Protein AF-A0AA44VT96-F1 (afdb_monomer_lite)

pLDDT: mean 88.67, std 15.26, range [42.84, 98.25]

Sequence (66 aa):
MAEVTSTRTTIIARSVQSLLDMCDNELVIEKNVHCTFRISEHEQHWLQEYFVRKGGQRFTVTSILN

Foldseek 3Di:
DDDPPPPQAEAEAADPVSLVVCLVVLVQASHHYEYEYDAPPVRQVVSVVSSVVSRHDYYYYPPPDD

Radius of gyration: 12.81 Å; chains: 1; bounding box: 32×18×40 Å

Secondary structure (DSSP, 8-state):
---------EEEE-SHHHHHHHHHTTTTTT-EEEE-S---HHHHHHHHHHHHHTT--EEEE-----

Structure (mmCIF, N/CA/C/O bac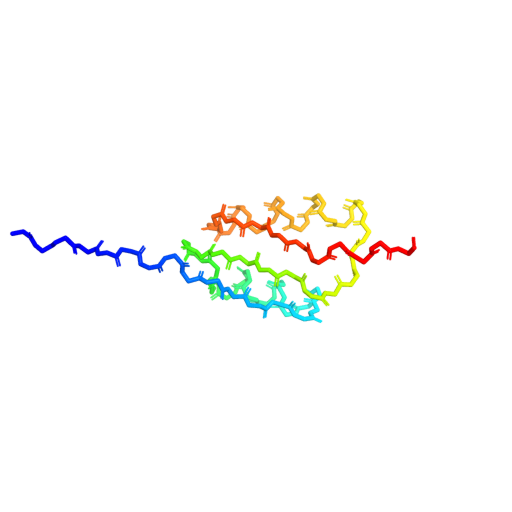kbone):
data_AF-A0AA44VT96-F1
#
_entry.id   AF-A0AA44VT96-F1
#
loop_
_atom_site.group_PDB
_atom_site.id
_atom_site.type_symbol
_atom_site.label_atom_id
_atom_site.label_alt_id
_atom_site.label_comp_id
_atom_site.label_asym_id
_atom_site.label_entity_id
_atom_site.label_seq_id
_atom_site.pdbx_PDB_ins_code
_atom_site.Cartn_x
_atom_site.Cartn_y
_atom_site.Cartn_z
_atom_site.occupancy
_atom_site.B_iso_or_equiv
_atom_site.auth_seq_id
_atom_site.auth_comp_id
_atom_site.auth_asym_id
_atom_site.auth_atom_id
_atom_site.pdbx_PDB_model_num
ATOM 1 N N . MET A 1 1 ? -13.729 -1.290 31.469 1.00 42.84 1 MET A N 1
ATOM 2 C CA . MET A 1 1 ? -13.386 -0.633 30.191 1.00 42.84 1 MET A CA 1
ATOM 3 C C . MET A 1 1 ? -12.526 -1.625 29.433 1.00 42.84 1 MET A C 1
ATOM 5 O O . MET A 1 1 ? -11.454 -1.944 29.923 1.00 42.84 1 MET A O 1
ATOM 9 N N . ALA A 1 2 ? -13.051 -2.241 28.373 1.00 46.22 2 ALA A N 1
ATOM 10 C CA . ALA A 1 2 ? -12.297 -3.234 27.615 1.00 46.22 2 ALA A CA 1
ATOM 11 C C . ALA A 1 2 ? -11.276 -2.507 26.735 1.00 46.22 2 ALA A C 1
ATOM 13 O O . ALA A 1 2 ? -11.639 -1.628 25.955 1.00 46.22 2 ALA A O 1
ATOM 14 N N . GLU A 1 3 ? -10.006 -2.845 26.909 1.00 55.69 3 GLU A N 1
ATOM 15 C CA . GLU A 1 3 ? -8.906 -2.372 26.082 1.00 55.69 3 GLU A CA 1
ATOM 16 C C . GLU A 1 3 ? -9.058 -3.023 24.700 1.00 55.69 3 GLU A C 1
ATOM 18 O O . GLU A 1 3 ? -8.761 -4.204 24.509 1.00 55.69 3 GLU A O 1
ATOM 23 N N . VAL A 1 4 ? -9.624 -2.280 23.743 1.00 61.03 4 VAL A N 1
ATOM 24 C CA . VAL A 1 4 ? -9.687 -2.711 22.344 1.00 61.03 4 VAL A CA 1
ATOM 25 C C . VAL A 1 4 ? -8.254 -2.702 21.832 1.00 61.03 4 VAL A C 1
ATOM 27 O O . VAL A 1 4 ? -7.713 -1.668 21.444 1.00 61.03 4 VAL A O 1
ATOM 30 N N . THR A 1 5 ? -7.614 -3.865 21.869 1.00 56.41 5 THR A N 1
ATOM 31 C CA . THR A 1 5 ? -6.330 -4.102 21.219 1.00 56.41 5 THR A CA 1
ATOM 32 C C . THR A 1 5 ? -6.561 -3.978 19.717 1.00 56.41 5 THR A C 1
ATOM 34 O O . THR A 1 5 ? -6.945 -4.930 19.042 1.00 56.41 5 THR A O 1
ATOM 37 N N . SER A 1 6 ? -6.391 -2.760 19.194 1.00 60.56 6 SER A N 1
ATOM 38 C CA . SER A 1 6 ? -6.415 -2.482 17.760 1.00 60.56 6 SER A CA 1
ATOM 39 C C . SER A 1 6 ? -5.263 -3.248 17.116 1.00 60.56 6 SER A C 1
ATOM 41 O O . SER A 1 6 ? -4.107 -2.820 17.113 1.00 60.56 6 SER A O 1
ATOM 43 N N . THR A 1 7 ? -5.561 -4.451 16.632 1.00 59.38 7 THR A N 1
ATOM 44 C CA . THR A 1 7 ? -4.623 -5.231 15.837 1.00 59.38 7 THR A CA 1
ATOM 45 C C . THR A 1 7 ? -4.478 -4.507 14.505 1.00 59.38 7 THR A C 1
ATOM 47 O O . THR A 1 7 ? -5.373 -4.518 13.657 1.00 59.38 7 THR A O 1
ATOM 50 N N . ARG A 1 8 ? -3.349 -3.809 14.331 1.00 72.44 8 ARG A N 1
ATOM 51 C CA . ARG A 1 8 ? -3.021 -3.094 13.091 1.00 72.44 8 ARG A CA 1
ATOM 52 C C . ARG A 1 8 ? -2.866 -4.100 11.947 1.00 72.44 8 ARG A C 1
ATOM 54 O O . ARG A 1 8 ? -1.777 -4.603 11.677 1.00 72.44 8 ARG A O 1
ATOM 61 N N . THR A 1 9 ? -3.985 -4.425 11.309 1.00 89.25 9 THR A N 1
ATOM 62 C CA . THR A 1 9 ? -4.072 -5.380 10.203 1.00 89.25 9 THR A CA 1
ATOM 63 C C . THR A 1 9 ? -3.352 -4.803 8.988 1.00 89.25 9 THR A C 1
ATOM 65 O O . THR A 1 9 ? -3.509 -3.622 8.669 1.00 89.25 9 THR A O 1
ATOM 68 N N . THR A 1 10 ? -2.550 -5.633 8.322 1.00 96.00 10 THR A N 1
ATOM 69 C CA . THR A 1 10 ? -1.837 -5.251 7.098 1.00 96.00 10 THR A CA 1
ATOM 70 C C . THR A 1 10 ? -2.455 -5.959 5.905 1.00 96.00 10 THR A C 1
ATOM 72 O O . THR A 1 10 ? -2.555 -7.183 5.897 1.0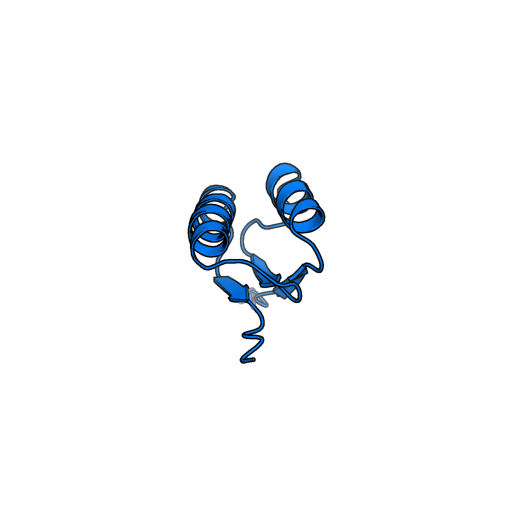0 96.00 10 THR A O 1
ATOM 75 N N . ILE A 1 11 ? -2.855 -5.186 4.902 1.00 96.25 11 ILE A N 1
ATOM 76 C CA . ILE A 1 11 ? -3.376 -5.683 3.634 1.00 96.25 11 ILE A CA 1
ATOM 77 C C . ILE A 1 11 ? -2.215 -5.819 2.648 1.00 96.25 11 ILE A C 1
ATOM 79 O O . ILE A 1 11 ? -1.413 -4.899 2.486 1.00 96.25 11 ILE A O 1
ATOM 83 N N . ILE A 1 12 ? -2.123 -6.967 1.981 1.00 97.00 12 ILE A N 1
ATOM 84 C CA . ILE A 1 12 ? -1.120 -7.195 0.942 1.00 97.00 12 ILE A CA 1
ATOM 85 C C . ILE A 1 12 ? -1.728 -6.862 -0.419 1.00 97.00 12 ILE A C 1
ATOM 87 O O . ILE A 1 12 ? -2.650 -7.534 -0.877 1.00 97.00 12 ILE A O 1
ATOM 91 N N . ALA A 1 13 ? -1.191 -5.837 -1.077 1.00 96.81 13 ALA A N 1
ATOM 92 C CA . ALA A 1 13 ? -1.557 -5.462 -2.436 1.00 96.81 13 ALA A CA 1
ATOM 93 C C . ALA A 1 13 ? -0.555 -6.064 -3.428 1.00 96.81 13 ALA A C 1
ATOM 95 O O . ALA A 1 13 ? 0.661 -6.004 -3.221 1.00 96.81 13 ALA A O 1
ATOM 96 N N . ARG A 1 14 ? -1.058 -6.626 -4.530 1.00 95.81 14 ARG A N 1
ATOM 97 C CA . ARG A 1 14 ? -0.236 -7.278 -5.571 1.00 95.81 14 ARG A CA 1
ATOM 98 C C . ARG A 1 14 ? -0.268 -6.572 -6.929 1.00 95.81 14 ARG A C 1
ATOM 100 O O . ARG A 1 14 ? 0.305 -7.076 -7.887 1.00 95.81 14 ARG A O 1
ATOM 107 N N . SER A 1 15 ? -0.954 -5.435 -7.018 1.00 96.00 15 SER A N 1
ATOM 108 C CA . SER A 1 15 ? -0.964 -4.553 -8.188 1.00 96.00 15 SER A CA 1
ATOM 109 C C . SER A 1 15 ? -1.383 -3.132 -7.803 1.00 96.00 15 SER A C 1
ATOM 111 O O . SER A 1 15 ? -2.065 -2.948 -6.787 1.00 96.00 15 SER A O 1
ATOM 113 N N . VAL A 1 16 ? -1.047 -2.150 -8.648 1.00 95.88 16 VAL A N 1
ATOM 114 C CA . VAL A 1 16 ? -1.539 -0.766 -8.522 1.00 95.88 16 VAL A CA 1
ATOM 115 C C . VAL A 1 16 ? -3.066 -0.740 -8.531 1.00 95.88 16 VAL A C 1
ATOM 117 O O . VAL A 1 16 ? -3.662 -0.157 -7.634 1.00 95.88 16 VAL A O 1
ATOM 120 N N . GLN A 1 17 ? -3.701 -1.442 -9.477 1.00 97.06 17 GLN A N 1
ATOM 121 C CA . GLN A 1 17 ? -5.160 -1.457 -9.606 1.00 97.06 17 GLN A CA 1
ATOM 122 C C . GLN A 1 17 ? -5.842 -1.919 -8.315 1.00 97.06 17 GLN A C 1
ATOM 124 O O . GLN A 1 17 ? -6.675 -1.203 -7.776 1.00 97.06 17 GLN A O 1
ATOM 129 N N . SER A 1 18 ? -5.408 -3.053 -7.748 1.00 96.94 18 SER A N 1
ATOM 130 C CA . SER A 1 18 ? -5.979 -3.548 -6.490 1.00 96.94 18 SER A CA 1
ATOM 131 C C . SER A 1 18 ? -5.827 -2.556 -5.337 1.00 96.94 18 SER A C 1
ATOM 133 O O . SER A 1 18 ? -6.705 -2.469 -4.489 1.00 96.94 18 SER A O 1
ATOM 135 N N . LEU A 1 19 ? -4.722 -1.804 -5.288 1.00 97.44 19 LEU A N 1
ATOM 136 C CA . LEU A 1 19 ? -4.525 -0.780 -4.266 1.00 97.44 19 LEU A CA 1
ATOM 137 C C . LEU A 1 19 ? -5.507 0.382 -4.442 1.00 97.44 19 LEU A C 1
ATOM 139 O O . LEU A 1 19 ? -6.112 0.809 -3.463 1.00 97.44 19 LEU A O 1
ATOM 143 N N . LEU A 1 20 ? -5.684 0.864 -5.672 1.00 98.00 20 LEU A N 1
ATOM 144 C CA . LEU A 1 20 ? -6.634 1.935 -5.973 1.00 98.00 20 LEU A CA 1
ATOM 145 C C . LEU A 1 20 ? -8.068 1.515 -5.662 1.00 98.00 20 LEU A C 1
ATOM 147 O O . LEU A 1 20 ? -8.760 2.238 -4.952 1.00 98.00 20 LEU A O 1
ATOM 151 N N . ASP A 1 21 ? -8.467 0.313 -6.074 1.00 98.25 21 ASP A N 1
ATOM 152 C CA . ASP A 1 21 ? -9.799 -0.217 -5.784 1.00 98.25 21 ASP A CA 1
ATOM 153 C C . ASP A 1 21 ? -10.040 -0.298 -4.270 1.00 98.25 21 ASP A C 1
ATOM 155 O O . ASP A 1 21 ? -11.095 0.101 -3.783 1.00 98.25 21 ASP A O 1
ATOM 159 N N . MET A 1 22 ? -9.054 -0.758 -3.492 1.00 97.44 22 MET A N 1
ATOM 160 C CA . MET A 1 22 ? -9.158 -0.795 -2.028 1.00 97.44 22 MET A CA 1
ATOM 161 C C . MET A 1 22 ? -9.259 0.603 -1.409 1.00 97.44 22 MET A C 1
ATOM 163 O O . MET A 1 22 ? -10.014 0.796 -0.458 1.00 97.44 22 MET A O 1
ATOM 167 N N . CYS A 1 23 ? -8.516 1.571 -1.941 1.00 97.75 23 CYS A N 1
ATOM 168 C CA . CYS A 1 23 ? -8.591 2.972 -1.537 1.00 97.75 23 CYS A CA 1
ATOM 169 C C . CYS A 1 23 ? -9.965 3.591 -1.843 1.00 97.75 23 CYS A C 1
ATOM 171 O O . CYS A 1 23 ? -10.493 4.347 -1.029 1.00 97.75 23 CYS A O 1
ATOM 173 N N . ASP A 1 24 ? -10.551 3.280 -2.996 1.00 97.94 24 ASP A N 1
ATOM 174 C CA . ASP A 1 24 ? -11.839 3.831 -3.429 1.00 97.94 24 ASP A CA 1
ATOM 175 C C . ASP A 1 24 ? -13.038 3.177 -2.756 1.00 97.94 24 ASP A C 1
ATOM 177 O O . ASP A 1 24 ? -14.052 3.838 -2.556 1.00 97.94 24 ASP A O 1
ATOM 181 N N . ASN A 1 25 ? -12.893 1.923 -2.332 1.00 97.88 25 ASN A N 1
ATOM 182 C CA . ASN A 1 25 ? -13.902 1.189 -1.570 1.00 97.88 25 ASN A CA 1
ATOM 183 C C . ASN A 1 25 ? -13.686 1.272 -0.049 1.00 97.88 25 ASN A C 1
ATOM 185 O O . ASN A 1 25 ? -14.225 0.451 0.687 1.00 97.88 25 ASN A O 1
ATOM 189 N N . GLU A 1 26 ? -12.873 2.223 0.428 1.00 97.06 26 GLU A N 1
ATOM 190 C CA . GLU A 1 26 ? -12.685 2.509 1.862 1.00 97.06 26 GLU A CA 1
ATOM 191 C C . GLU A 1 26 ? -12.099 1.337 2.681 1.00 97.06 26 GLU A C 1
ATOM 193 O O . GLU A 1 26 ? -12.102 1.342 3.912 1.00 97.06 26 GLU A O 1
ATOM 198 N N . LEU A 1 27 ? -11.505 0.340 2.015 1.00 96.06 27 LEU A N 1
ATOM 199 C CA . LEU A 1 27 ? -10.962 -0.870 2.647 1.00 96.06 27 LEU A CA 1
ATOM 200 C C . LEU A 1 27 ? -9.648 -0.617 3.403 1.00 96.06 27 LEU A C 1
ATOM 202 O O . LEU A 1 27 ? -9.168 -1.482 4.136 1.00 96.06 27 LEU A O 1
ATOM 206 N N . VAL A 1 28 ? -9.055 0.563 3.215 1.00 96.00 28 VAL A N 1
ATOM 207 C CA . VAL A 1 28 ? -7.757 0.955 3.782 1.00 96.00 28 VAL A CA 1
ATOM 208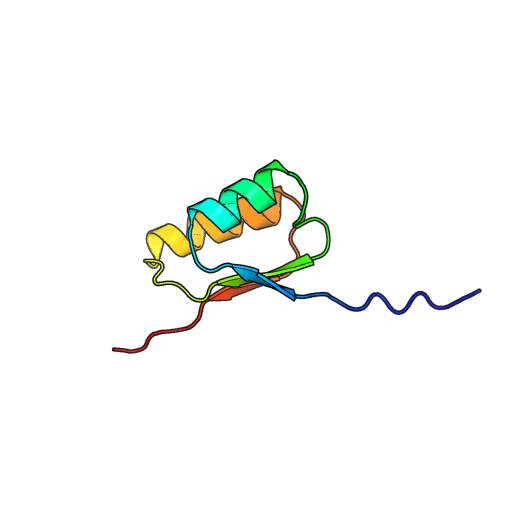 C C . VAL A 1 28 ? -7.863 1.780 5.067 1.00 96.00 28 VAL A C 1
ATOM 210 O O . VAL A 1 28 ? -6.831 2.049 5.684 1.00 96.00 28 VAL A O 1
ATOM 213 N N . ILE A 1 29 ? -9.073 2.166 5.489 1.00 96.00 29 ILE A N 1
ATOM 214 C CA . ILE A 1 29 ? -9.289 3.016 6.670 1.00 96.00 29 ILE A CA 1
ATOM 215 C C . ILE A 1 29 ? -8.705 2.350 7.920 1.00 96.00 29 ILE A C 1
ATOM 217 O O . ILE A 1 29 ? -9.049 1.219 8.270 1.00 96.00 29 ILE A O 1
ATOM 221 N N . GLU A 1 30 ? -7.797 3.064 8.587 1.00 94.81 30 GLU A N 1
ATOM 222 C CA . GLU A 1 30 ? -7.067 2.607 9.775 1.00 94.81 30 GLU A CA 1
ATOM 223 C C . GLU A 1 30 ? -6.250 1.316 9.557 1.00 94.81 30 GLU A C 1
ATOM 225 O O . GLU A 1 30 ? -5.873 0.633 10.515 1.00 94.81 30 GLU A O 1
ATOM 230 N N . LYS A 1 31 ? -5.949 0.959 8.301 1.00 95.31 31 LYS A N 1
ATOM 231 C CA . LYS A 1 31 ? -5.159 -0.229 7.942 1.00 95.31 31 LYS A CA 1
ATOM 232 C C . LYS A 1 31 ? -3.752 0.138 7.495 1.00 95.31 31 LYS A C 1
ATOM 234 O O . LYS A 1 31 ? -3.465 1.259 7.078 1.00 95.31 31 LYS A O 1
ATOM 239 N N . ASN A 1 32 ? -2.868 -0.852 7.544 1.00 97.06 32 ASN A N 1
ATOM 240 C CA . ASN A 1 32 ? -1.585 -0.798 6.852 1.00 97.06 32 ASN A CA 1
ATOM 241 C C . ASN A 1 32 ? -1.715 -1.474 5.483 1.00 97.06 32 ASN A C 1
ATOM 243 O O . ASN A 1 32 ? -2.501 -2.408 5.326 1.00 97.06 32 ASN A O 1
ATOM 247 N N . VAL A 1 33 ? -0.885 -1.073 4.525 1.00 97.00 33 VAL A N 1
ATOM 248 C CA . VAL A 1 33 ? -0.740 -1.736 3.228 1.00 97.00 33 VAL A CA 1
ATOM 249 C C . VAL A 1 33 ? 0.729 -2.062 2.967 1.00 97.00 33 VAL A C 1
ATOM 251 O O . VAL A 1 33 ? 1.623 -1.239 3.186 1.00 97.00 33 VAL A O 1
ATOM 254 N N . HIS A 1 34 ? 0.973 -3.270 2.463 1.00 96.69 34 HIS A N 1
ATOM 255 C CA . HIS A 1 34 ? 2.252 -3.669 1.889 1.00 96.69 34 HIS A CA 1
ATOM 256 C C . HIS A 1 34 ? 2.079 -4.048 0.416 1.00 96.69 34 HIS A C 1
ATOM 258 O O . HIS A 1 34 ? 1.308 -4.949 0.081 1.00 96.69 34 HIS A O 1
ATOM 264 N N . CYS A 1 35 ? 2.805 -3.369 -0.466 1.00 96.31 35 CYS A N 1
ATOM 265 C CA . CYS A 1 35 ? 2.801 -3.625 -1.899 1.00 96.31 35 CYS A CA 1
ATOM 266 C C . CYS A 1 35 ? 3.900 -4.625 -2.271 1.00 96.31 35 CYS A C 1
ATOM 268 O O . CYS A 1 35 ? 5.072 -4.414 -1.970 1.00 96.31 35 CYS A O 1
ATOM 270 N N . THR A 1 36 ? 3.520 -5.693 -2.969 1.00 95.44 36 THR A N 1
ATOM 271 C CA . THR A 1 36 ? 4.412 -6.791 -3.402 1.00 95.44 36 THR A CA 1
ATOM 272 C C . THR A 1 36 ? 4.740 -6.743 -4.897 1.00 95.44 36 THR A C 1
ATOM 274 O O . THR A 1 36 ? 5.165 -7.730 -5.491 1.00 95.44 36 THR A O 1
ATOM 277 N N . PHE A 1 37 ? 4.522 -5.591 -5.525 1.00 92.25 37 PHE A N 1
ATOM 278 C CA . PHE A 1 37 ? 4.746 -5.348 -6.947 1.00 92.25 37 PHE A CA 1
ATOM 279 C C . PHE A 1 37 ? 5.763 -4.222 -7.138 1.00 92.25 37 PHE A C 1
ATOM 281 O O . PHE A 1 37 ? 5.992 -3.421 -6.232 1.00 92.25 37 PHE A O 1
ATOM 288 N N . ARG A 1 38 ? 6.382 -4.170 -8.324 1.00 90.06 38 ARG A N 1
ATOM 289 C CA . ARG A 1 38 ? 7.303 -3.088 -8.685 1.00 90.06 38 ARG A CA 1
ATOM 290 C C . ARG A 1 38 ? 6.539 -1.772 -8.765 1.00 90.06 38 ARG A C 1
ATOM 292 O O . ARG A 1 38 ? 5.519 -1.698 -9.444 1.00 90.06 38 ARG A O 1
ATOM 299 N N . ILE A 1 39 ? 7.066 -0.763 -8.090 1.00 89.75 39 ILE A N 1
ATOM 300 C CA . ILE A 1 39 ? 6.575 0.610 -8.104 1.00 89.75 39 ILE A CA 1
ATOM 301 C C . ILE A 1 39 ? 7.804 1.487 -8.343 1.00 89.75 39 ILE A C 1
ATOM 303 O O . ILE A 1 39 ? 8.815 1.306 -7.664 1.00 89.75 39 ILE A O 1
ATOM 307 N N . SER A 1 40 ? 7.758 2.388 -9.323 1.00 90.19 40 SER A N 1
ATOM 308 C CA . SER A 1 40 ? 8.825 3.385 -9.483 1.00 90.19 40 SER A CA 1
ATOM 309 C C . SER A 1 40 ? 8.817 4.387 -8.322 1.00 90.19 40 SER A C 1
ATOM 311 O O . SER A 1 40 ? 7.786 4.594 -7.692 1.00 90.19 40 SER A O 1
ATOM 313 N N . GLU A 1 41 ? 9.930 5.065 -8.033 1.00 87.44 41 GLU A N 1
ATOM 314 C CA . GLU A 1 41 ? 9.968 6.051 -6.934 1.00 87.44 41 GLU A CA 1
ATOM 315 C C . GLU A 1 41 ? 8.916 7.160 -7.096 1.00 87.44 41 GLU A C 1
ATOM 317 O O . GLU A 1 41 ? 8.245 7.537 -6.133 1.00 87.44 41 GLU A O 1
ATOM 322 N N . HIS A 1 42 ? 8.722 7.636 -8.332 1.00 88.06 42 HIS A N 1
ATOM 323 C CA . HIS A 1 42 ? 7.681 8.611 -8.642 1.00 88.06 42 HIS A CA 1
ATOM 324 C C . HIS A 1 42 ? 6.284 8.045 -8.366 1.00 88.06 42 HIS A C 1
ATOM 326 O O . HIS A 1 42 ? 5.451 8.728 -7.767 1.00 88.06 42 HIS A O 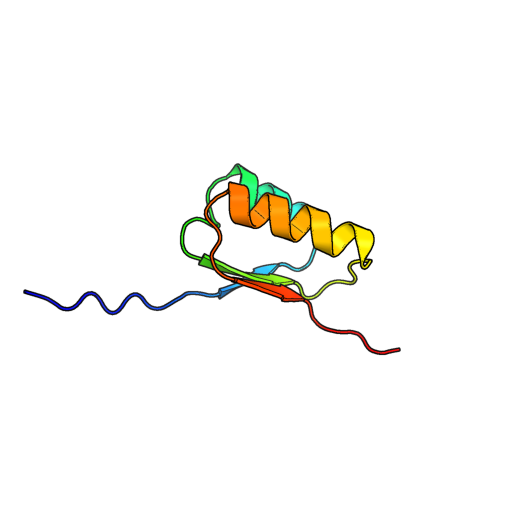1
ATOM 332 N N . GLU A 1 43 ? 6.035 6.786 -8.749 1.00 91.00 43 GLU A N 1
ATOM 333 C CA . GLU A 1 43 ? 4.753 6.141 -8.478 1.00 91.00 43 GLU A CA 1
ATOM 334 C C . GLU A 1 43 ? 4.501 5.923 -6.987 1.00 91.00 43 GLU A C 1
ATOM 336 O O . GLU A 1 43 ? 3.387 6.093 -6.494 1.00 91.00 43 GLU A O 1
ATOM 341 N N . GLN A 1 44 ? 5.552 5.577 -6.250 1.00 94.12 44 GLN A N 1
ATOM 342 C CA . GLN A 1 44 ? 5.476 5.292 -4.827 1.00 94.12 44 GLN A CA 1
ATOM 343 C C . GLN A 1 44 ? 5.017 6.516 -4.041 1.00 94.12 44 GLN A C 1
ATOM 345 O O . GLN A 1 44 ? 4.175 6.384 -3.152 1.00 94.12 44 GLN A O 1
ATOM 350 N N . HIS A 1 45 ? 5.542 7.695 -4.381 1.00 94.00 45 HIS A N 1
ATOM 351 C CA . HIS A 1 45 ? 5.193 8.935 -3.699 1.00 94.00 45 HIS A CA 1
ATOM 352 C C . HIS A 1 45 ? 3.697 9.243 -3.822 1.00 94.00 45 HIS A C 1
ATOM 354 O O . HIS A 1 45 ? 3.017 9.405 -2.807 1.00 94.00 45 HIS A O 1
ATOM 360 N N . TRP A 1 46 ? 3.153 9.259 -5.045 1.00 95.75 46 TRP A N 1
ATOM 361 C CA . TRP A 1 46 ? 1.736 9.584 -5.233 1.00 95.75 46 TRP A CA 1
ATOM 362 C C . TRP A 1 46 ? 0.813 8.495 -4.672 1.00 95.75 46 TRP A C 1
ATOM 364 O O . TRP A 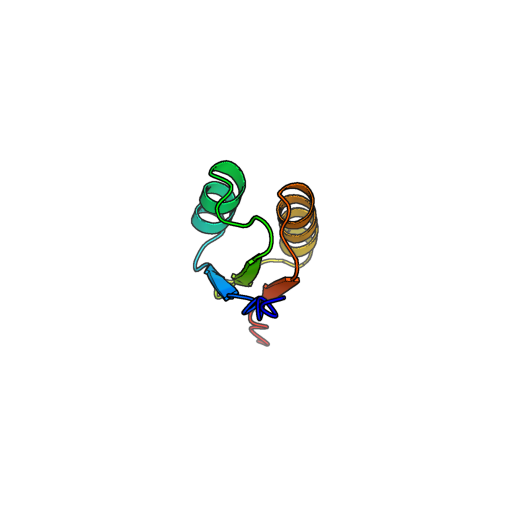1 46 ? -0.225 8.823 -4.098 1.00 95.75 46 TRP A O 1
ATOM 374 N N . LEU A 1 47 ? 1.185 7.211 -4.772 1.00 96.81 47 LEU A N 1
ATOM 375 C CA . LEU A 1 47 ? 0.402 6.109 -4.199 1.00 96.81 47 LEU A CA 1
ATOM 376 C C . LEU A 1 47 ? 0.329 6.198 -2.676 1.00 96.81 47 LEU A C 1
ATOM 378 O O . LEU A 1 47 ? -0.736 5.986 -2.095 1.00 96.81 47 LEU A O 1
ATOM 382 N N . GLN A 1 48 ? 1.445 6.537 -2.031 1.00 97.38 48 GLN A N 1
ATOM 383 C CA . GLN A 1 48 ? 1.493 6.741 -0.591 1.00 97.38 48 GLN A CA 1
ATOM 384 C C . GLN A 1 48 ? 0.625 7.932 -0.171 1.00 97.38 48 GLN A C 1
ATOM 386 O O . GLN A 1 48 ? -0.163 7.804 0.766 1.00 97.38 48 GLN A O 1
ATOM 391 N N . GLU A 1 49 ? 0.723 9.069 -0.862 1.00 97.50 49 GLU A N 1
ATOM 392 C CA . GLU A 1 49 ? -0.133 10.232 -0.596 1.00 97.50 49 GLU A CA 1
ATOM 393 C C . GLU A 1 49 ? -1.616 9.901 -0.777 1.00 97.50 49 GLU A C 1
ATOM 395 O O . GLU A 1 49 ? -2.442 10.272 0.061 1.00 97.50 49 GLU A O 1
ATOM 400 N N . TYR A 1 50 ? -1.959 9.175 -1.843 1.00 97.81 50 TYR A N 1
ATOM 401 C CA . TYR A 1 50 ? -3.327 8.752 -2.117 1.00 97.81 50 TYR A CA 1
ATOM 402 C C . TYR A 1 50 ? -3.872 7.850 -1.008 1.00 97.81 50 TYR A C 1
ATOM 404 O O . TYR A 1 50 ? -4.947 8.107 -0.470 1.00 97.81 50 TYR A O 1
ATOM 412 N N . PHE A 1 51 ? -3.099 6.842 -0.604 1.00 98.06 51 PHE A N 1
ATOM 413 C CA . PHE A 1 51 ? -3.432 5.935 0.493 1.00 98.06 51 PHE A CA 1
ATOM 414 C C . PHE A 1 51 ? -3.652 6.675 1.823 1.00 98.06 51 PHE A C 1
ATOM 416 O O . PHE A 1 51 ? -4.635 6.415 2.518 1.00 98.06 51 PHE A O 1
ATOM 423 N N . VAL A 1 52 ? -2.785 7.635 2.164 1.00 97.81 52 VAL A N 1
ATOM 424 C CA . VAL A 1 52 ? -2.922 8.439 3.392 1.00 97.81 52 VAL A CA 1
ATOM 425 C C . VAL A 1 52 ? -4.179 9.309 3.346 1.00 97.81 52 VAL A C 1
ATOM 427 O O . VAL A 1 52 ? -4.921 9.359 4.326 1.00 97.81 52 VAL A O 1
ATOM 430 N N . ARG A 1 53 ? -4.488 9.938 2.202 1.00 98.19 53 ARG A N 1
ATOM 431 C CA . ARG A 1 53 ? -5.731 10.719 2.021 1.00 98.19 53 ARG A CA 1
ATOM 432 C C . ARG A 1 53 ? -6.999 9.882 2.209 1.00 98.19 53 ARG A C 1
ATOM 434 O O . ARG A 1 53 ? -8.036 10.440 2.549 1.00 98.19 53 ARG A O 1
ATOM 441 N N . LYS A 1 54 ? -6.917 8.565 2.009 1.00 97.81 54 LYS A N 1
ATOM 442 C CA . LYS A 1 54 ? -8.018 7.605 2.188 1.00 97.81 54 LYS A CA 1
ATOM 443 C C . LYS A 1 54 ? -8.067 6.978 3.589 1.00 97.81 54 LYS A C 1
ATOM 445 O O . LYS A 1 54 ? -8.831 6.047 3.814 1.00 97.81 54 LYS A O 1
ATOM 450 N N . GLY A 1 55 ? -7.271 7.477 4.539 1.00 96.31 55 GLY A N 1
ATOM 451 C CA . GLY A 1 55 ? -7.291 7.031 5.937 1.00 96.31 55 GLY A CA 1
ATOM 452 C C . GLY A 1 55 ? -6.349 5.866 6.256 1.00 96.31 55 GLY A C 1
ATOM 453 O O . GLY A 1 55 ? -6.457 5.272 7.329 1.00 96.31 55 GLY A O 1
ATOM 454 N N . GLY A 1 56 ? -5.428 5.534 5.350 1.00 96.81 56 GLY A N 1
ATOM 455 C CA . GLY A 1 56 ? -4.392 4.534 5.581 1.00 96.81 56 GLY A CA 1
ATOM 456 C C . GLY A 1 56 ? -3.333 4.973 6.603 1.00 96.81 56 GLY A C 1
ATOM 457 O O . GLY A 1 56 ? -2.983 6.149 6.681 1.00 96.81 56 GLY A O 1
ATOM 458 N N . GLN A 1 57 ? -2.788 4.028 7.382 1.00 96.06 57 GLN A N 1
ATOM 459 C CA . GLN A 1 57 ? -1.800 4.316 8.438 1.00 96.06 57 GLN A CA 1
ATOM 460 C C . GLN A 1 57 ? -0.345 4.130 7.999 1.00 96.06 57 GLN A C 1
ATOM 462 O O . GLN A 1 57 ? 0.482 5.021 8.187 1.00 96.06 57 GLN A O 1
ATOM 467 N N . ARG A 1 58 ? -0.002 2.962 7.444 1.00 96.44 58 ARG A N 1
ATOM 468 C CA . ARG A 1 58 ? 1.374 2.639 7.035 1.00 96.44 58 ARG A CA 1
ATOM 469 C C . ARG A 1 58 ? 1.400 2.049 5.638 1.00 96.44 58 ARG A C 1
ATOM 471 O O . ARG A 1 58 ? 0.776 1.021 5.396 1.00 96.44 58 ARG A O 1
ATOM 478 N N . PHE A 1 59 ? 2.186 2.667 4.766 1.00 96.50 59 PHE A N 1
ATOM 479 C CA . PHE A 1 59 ? 2.449 2.205 3.412 1.00 96.50 59 PHE A CA 1
ATOM 480 C C . PHE A 1 59 ? 3.869 1.647 3.329 1.00 96.50 59 PHE A C 1
ATOM 482 O O . PHE A 1 59 ? 4.820 2.278 3.790 1.00 96.50 59 PHE A O 1
ATOM 489 N N . THR A 1 60 ? 4.025 0.450 2.779 1.00 95.81 60 THR A N 1
ATOM 490 C CA . THR A 1 60 ? 5.336 -0.164 2.541 1.00 95.81 60 THR A CA 1
ATOM 491 C C . THR A 1 60 ? 5.340 -0.860 1.192 1.00 95.81 60 THR A C 1
ATOM 493 O O . THR A 1 60 ? 4.295 -1.282 0.701 1.00 95.81 60 THR A O 1
ATOM 496 N N . VAL A 1 61 ? 6.520 -1.004 0.604 1.00 94.06 61 VAL A N 1
ATOM 497 C CA . VAL A 1 61 ? 6.717 -1.673 -0.682 1.00 94.06 61 VAL A CA 1
ATOM 498 C C . VAL A 1 61 ? 7.842 -2.684 -0.516 1.00 94.06 61 VAL A C 1
ATOM 500 O O . VAL A 1 61 ? 8.779 -2.451 0.249 1.00 94.06 61 VAL A O 1
ATOM 503 N N . THR A 1 62 ? 7.748 -3.826 -1.189 1.00 90.56 62 THR A N 1
ATOM 504 C CA . THR A 1 62 ? 8.887 -4.733 -1.329 1.00 90.56 62 THR A CA 1
ATOM 505 C C . THR A 1 62 ? 9.983 -4.021 -2.122 1.00 90.56 62 THR A C 1
ATOM 507 O O . THR A 1 62 ? 9.810 -3.757 -3.311 1.00 90.56 62 THR A O 1
ATOM 510 N N . SER A 1 63 ? 11.123 -3.739 -1.487 1.00 77.19 63 SER A N 1
ATOM 511 C CA . SER A 1 63 ? 12.323 -3.316 -2.211 1.00 77.19 63 SER A CA 1
ATOM 512 C C . SER A 1 63 ? 12.832 -4.487 -3.037 1.00 77.19 63 SER A C 1
ATOM 514 O O . SER A 1 63 ? 13.49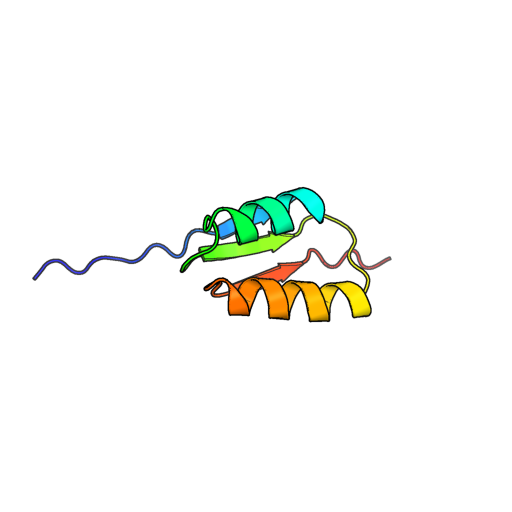3 -5.386 -2.521 1.00 77.19 63 SER A O 1
ATOM 516 N N . ILE A 1 64 ? 12.526 -4.484 -4.330 1.00 63.91 64 ILE A N 1
ATOM 517 C CA . ILE A 1 64 ? 13.214 -5.350 -5.282 1.00 63.91 64 ILE A CA 1
ATOM 518 C C . ILE A 1 64 ? 14.510 -4.617 -5.621 1.00 63.91 64 ILE A C 1
ATOM 520 O O . ILE A 1 64 ? 14.568 -3.858 -6.584 1.00 63.91 64 ILE A O 1
ATOM 524 N N . LEU A 1 65 ? 15.516 -4.769 -4.753 1.00 56.16 65 LEU A N 1
ATOM 525 C CA . LEU A 1 65 ? 16.896 -4.463 -5.115 1.00 56.16 65 LEU A CA 1
ATOM 526 C C . LEU A 1 65 ? 17.219 -5.344 -6.329 1.00 56.16 65 LEU A C 1
ATOM 528 O O . LEU A 1 65 ? 17.145 -6.569 -6.225 1.00 56.16 65 LEU A O 1
ATOM 532 N N . ASN A 1 66 ? 17.477 -4.715 -7.475 1.00 44.56 66 ASN A N 1
ATOM 533 C CA . ASN A 1 66 ? 18.174 -5.376 -8.576 1.00 44.56 66 ASN A CA 1
ATOM 534 C C . ASN A 1 66 ? 19.664 -5.434 -8.243 1.00 44.56 66 ASN A C 1
ATOM 536 O O . ASN A 1 66 ? 20.178 -4.405 -7.746 1.00 44.56 66 ASN A O 1
#

Organism: NCBI:txid136468